Protein AF-A0AAD5AL83-F1 (afdb_monomer_lite)

Sequence (63 aa):
KKKWDTSEVKAVEKHLYTFIKSCRVPGKKECEDCIKAEPVALKDRDWLAVKFFVKNRITSLKK

Structure (mmCIF, N/CA/C/O backbone):
data_AF-A0AAD5AL83-F1
#
_entry.id   AF-A0AAD5AL83-F1
#
loop_
_atom_site.group_PDB
_atom_site.id
_atom_site.type_symbol
_atom_site.label_atom_id
_atom_site.label_alt_id
_atom_site.label_comp_id
_atom_site.label_asym_id
_atom_site.label_entity_id
_atom_site.label_seq_id
_atom_site.pdbx_PDB_ins_code
_atom_site.Cartn_x
_atom_site.Cartn_y
_atom_site.Cartn_z
_atom_site.occupancy
_atom_site.B_iso_or_equiv
_atom_site.auth_seq_id
_atom_site.auth_comp_id
_atom_site.auth_asym_id
_atom_site.auth_atom_id
_atom_site.pdbx_PDB_model_num
ATOM 1 N N . LYS A 1 1 ? 8.296 14.666 -1.751 1.00 53.59 1 LYS A N 1
ATOM 2 C CA . LYS A 1 1 ? 7.255 13.608 -1.877 1.00 53.59 1 LYS A CA 1
ATOM 3 C C . LYS A 1 1 ? 6.948 13.408 -3.359 1.00 53.59 1 LYS A C 1
ATOM 5 O O . LYS A 1 1 ? 6.332 14.290 -3.941 1.00 53.59 1 LYS A O 1
ATOM 10 N N . LYS A 1 2 ? 7.399 12.306 -3.976 1.00 68.25 2 LYS A N 1
ATOM 11 C CA . LYS A 1 2 ? 7.019 11.948 -5.357 1.00 68.25 2 LYS A CA 1
ATOM 12 C C . LYS A 1 2 ? 5.518 11.624 -5.336 1.00 68.25 2 LYS A C 1
ATOM 14 O O . LYS A 1 2 ? 5.108 10.778 -4.533 1.00 68.25 2 LYS A O 1
ATOM 19 N N . LYS A 1 3 ? 4.707 12.367 -6.099 1.00 80.50 3 LYS A N 1
ATOM 20 C CA . LYS A 1 3 ? 3.255 12.130 -6.189 1.00 80.50 3 LYS A CA 1
ATOM 21 C C . LYS A 1 3 ? 3.030 10.698 -6.685 1.00 80.50 3 LYS A C 1
ATOM 23 O O . LYS A 1 3 ? 3.856 10.185 -7.432 1.00 80.50 3 LYS A O 1
ATOM 28 N N . TRP A 1 4 ? 2.001 10.037 -6.169 1.00 87.75 4 TRP A N 1
ATOM 29 C CA . TRP A 1 4 ? 1.595 8.723 -6.660 1.00 87.75 4 TRP A CA 1
ATOM 30 C C . TRP A 1 4 ? 0.783 8.930 -7.930 1.00 87.75 4 TRP A C 1
ATOM 32 O O . TRP A 1 4 ? -0.158 9.725 -7.915 1.00 87.75 4 TRP A O 1
ATOM 42 N N . ASP A 1 5 ? 1.174 8.263 -9.007 1.00 89.19 5 ASP A N 1
ATOM 43 C CA . ASP A 1 5 ? 0.401 8.256 -10.238 1.00 89.19 5 ASP A CA 1
ATOM 44 C C . ASP A 1 5 ? -0.874 7.429 -10.058 1.00 89.19 5 ASP A C 1
ATOM 46 O O . ASP A 1 5 ? -0.918 6.476 -9.280 1.00 89.19 5 ASP A O 1
ATOM 50 N N . THR A 1 6 ? -1.919 7.763 -10.808 1.00 88.75 6 THR A N 1
ATOM 51 C CA . THR A 1 6 ? -3.164 6.986 -10.827 1.00 88.75 6 THR A CA 1
ATOM 52 C C . THR A 1 6 ? -2.960 5.497 -11.120 1.00 88.75 6 THR A C 1
ATOM 54 O O . THR A 1 6 ? -3.683 4.675 -10.558 1.00 88.75 6 THR A O 1
ATOM 57 N N . SER A 1 7 ? -1.964 5.136 -11.933 1.00 90.19 7 SER A N 1
ATOM 58 C CA . SER A 1 7 ? -1.608 3.743 -12.227 1.00 90.19 7 SER A CA 1
ATOM 59 C C . SER A 1 7 ? -1.039 3.043 -10.992 1.00 90.19 7 SER A C 1
ATOM 61 O O . SER A 1 7 ? -1.462 1.941 -10.650 1.00 90.19 7 SER A O 1
ATOM 63 N N . GLU A 1 8 ? -0.140 3.719 -10.269 1.00 90.50 8 GLU A N 1
ATOM 64 C CA . GLU A 1 8 ? 0.446 3.224 -9.019 1.00 90.50 8 GLU A CA 1
ATOM 65 C C . GLU A 1 8 ? -0.620 3.072 -7.930 1.00 90.50 8 GLU A C 1
ATOM 67 O O . GLU A 1 8 ? -0.662 2.063 -7.226 1.00 90.50 8 GLU A O 1
ATOM 72 N N . VAL A 1 9 ? -1.504 4.069 -7.805 1.00 90.94 9 VAL A N 1
ATOM 73 C CA . VAL A 1 9 ? -2.611 4.050 -6.843 1.00 90.94 9 VAL A CA 1
ATOM 74 C C . VAL A 1 9 ? -3.550 2.887 -7.140 1.00 90.94 9 VAL A C 1
ATOM 76 O O . VAL A 1 9 ? -3.851 2.125 -6.228 1.00 90.94 9 VAL A O 1
ATOM 79 N N . LYS A 1 10 ? -3.964 2.702 -8.401 1.00 91.50 10 LYS A N 1
ATOM 80 C CA . LYS A 1 10 ? -4.828 1.580 -8.793 1.00 91.50 10 LYS A CA 1
ATOM 81 C C . LYS A 1 10 ? -4.182 0.228 -8.518 1.00 91.50 10 LYS A C 1
ATOM 83 O O . LYS A 1 10 ? -4.872 -0.652 -8.016 1.00 91.50 10 LYS A O 1
ATOM 88 N N . ALA A 1 11 ? -2.894 0.063 -8.819 1.00 91.88 11 ALA A N 1
ATOM 89 C CA . ALA A 1 11 ? -2.163 -1.170 -8.542 1.00 91.88 11 ALA A CA 1
ATOM 90 C C . ALA A 1 11 ? -2.153 -1.483 -7.036 1.00 91.88 11 ALA A C 1
ATOM 92 O O . ALA A 1 11 ? -2.589 -2.553 -6.609 1.00 91.88 11 ALA A O 1
ATOM 93 N N . VAL A 1 12 ? -1.737 -0.518 -6.211 1.00 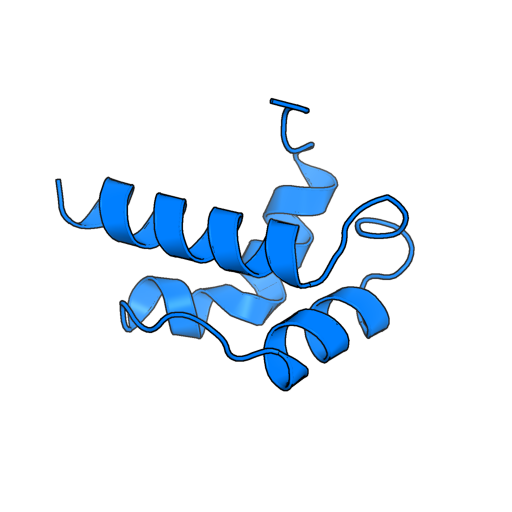91.44 12 VAL A N 1
ATOM 94 C CA . VAL A 1 12 ? -1.672 -0.701 -4.755 1.00 91.44 12 VAL A CA 1
ATOM 95 C C . VAL A 1 12 ? -3.050 -0.888 -4.142 1.00 91.44 12 VAL A C 1
ATOM 97 O O . VAL A 1 12 ? -3.210 -1.750 -3.286 1.00 91.44 12 VAL A O 1
ATOM 100 N N . GLU A 1 13 ? -4.055 -0.121 -4.560 1.00 90.06 13 GLU A N 1
ATOM 101 C CA . GLU A 1 13 ? -5.419 -0.324 -4.084 1.00 90.06 13 GLU A CA 1
ATOM 102 C C . GLU A 1 13 ? -5.905 -1.711 -4.511 1.00 90.06 13 GLU A C 1
ATOM 104 O O . GLU A 1 13 ? -6.259 -2.491 -3.647 1.00 90.06 13 GLU A O 1
ATOM 109 N N . LYS A 1 14 ? -5.796 -2.128 -5.771 1.00 90.38 14 LYS A N 1
ATOM 110 C CA . LYS A 1 14 ? -6.247 -3.464 -6.203 1.00 90.38 14 LYS A CA 1
ATOM 111 C C . LYS A 1 14 ? -5.676 -4.616 -5.357 1.00 90.38 14 LYS A C 1
ATOM 113 O O . LYS A 1 14 ? -6.430 -5.512 -4.987 1.00 90.38 14 LYS A O 1
ATOM 118 N N . HIS A 1 15 ? -4.384 -4.582 -5.022 1.00 90.25 15 HIS A N 1
ATOM 119 C CA . HIS A 1 15 ? -3.728 -5.646 -4.248 1.00 90.25 15 HIS A CA 1
ATOM 120 C C . HIS A 1 15 ? -3.863 -5.484 -2.726 1.00 90.25 15 HIS A C 1
ATOM 122 O O . HIS A 1 15 ? -4.034 -6.464 -2.005 1.00 90.25 15 HIS A O 1
ATOM 128 N N . LEU A 1 16 ? -3.794 -4.253 -2.215 1.00 90.06 16 LEU A N 1
ATOM 129 C CA . LEU A 1 16 ? -3.723 -3.953 -0.780 1.00 90.06 16 LEU A CA 1
ATOM 130 C C . LEU A 1 16 ? -4.997 -3.279 -0.240 1.00 90.06 16 LEU A C 1
ATOM 132 O O . LEU A 1 16 ? -5.027 -2.858 0.919 1.00 90.06 16 LEU A O 1
ATOM 136 N N . TYR A 1 17 ? -6.082 -3.222 -1.020 1.00 89.50 17 TYR A N 1
ATOM 137 C CA . TYR A 1 17 ? -7.375 -2.666 -0.595 1.00 89.50 17 TYR A CA 1
ATOM 138 C C . TYR A 1 17 ? -7.902 -3.352 0.661 1.00 89.50 17 TYR A C 1
ATOM 140 O O . TYR A 1 17 ? -8.376 -2.681 1.576 1.00 89.50 17 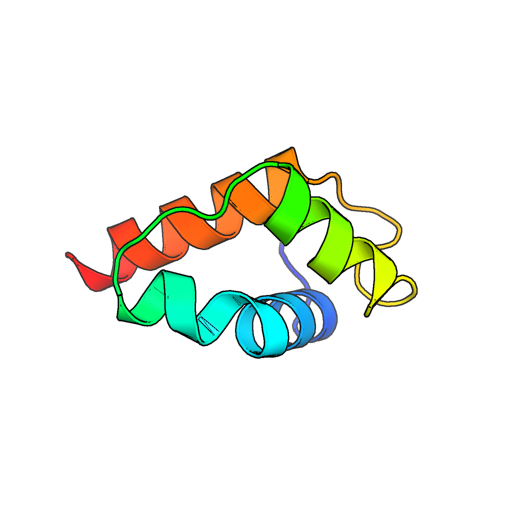TYR A O 1
ATOM 148 N N . THR A 1 18 ? -7.767 -4.676 0.751 1.00 88.56 18 THR A N 1
ATOM 149 C CA . THR A 1 18 ? -8.195 -5.453 1.922 1.00 88.56 18 THR A CA 1
ATOM 150 C C . THR A 1 18 ? -7.477 -4.990 3.189 1.00 88.56 18 THR A C 1
ATOM 152 O O . THR A 1 18 ? -8.104 -4.813 4.229 1.00 88.56 18 THR A O 1
ATOM 155 N N . PHE A 1 19 ? -6.178 -4.695 3.093 1.00 90.38 19 PHE A N 1
ATOM 156 C CA . PHE A 1 19 ? -5.382 -4.155 4.195 1.00 90.38 19 PHE A CA 1
ATOM 157 C C . PHE A 1 19 ? -5.838 -2.750 4.597 1.00 90.38 19 PHE A C 1
ATOM 159 O O . PHE A 1 19 ? -6.032 -2.484 5.784 1.00 90.38 19 PHE A O 1
ATOM 166 N N . ILE A 1 20 ? -6.083 -1.873 3.617 1.00 89.94 20 ILE A N 1
ATOM 167 C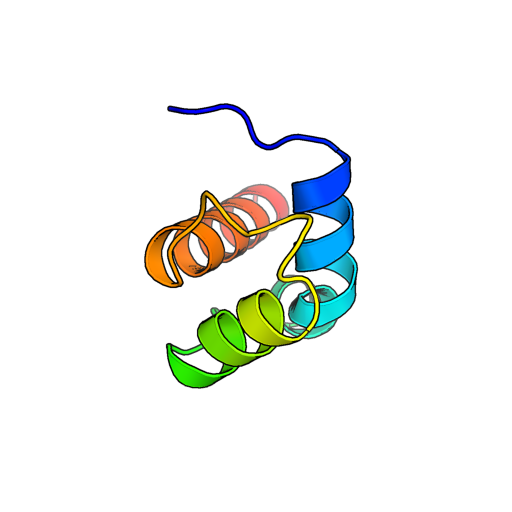 CA . ILE A 1 20 ? -6.607 -0.520 3.854 1.00 89.94 20 ILE A CA 1
ATOM 168 C C . ILE A 1 20 ? -7.968 -0.591 4.565 1.00 89.94 20 ILE A C 1
ATOM 170 O O . ILE A 1 20 ? -8.149 0.047 5.603 1.00 89.94 20 ILE A O 1
ATOM 174 N N . LYS A 1 21 ? -8.898 -1.408 4.053 1.00 88.88 21 LYS A N 1
ATOM 175 C CA . LYS A 1 21 ? -10.252 -1.585 4.601 1.00 88.88 21 LYS A CA 1
ATOM 176 C C . LYS A 1 21 ? -10.232 -2.182 6.008 1.00 88.88 21 LYS A C 1
ATOM 178 O O . LYS A 1 21 ? -10.944 -1.707 6.886 1.00 88.88 21 LYS A O 1
ATOM 183 N N . SER A 1 22 ? -9.378 -3.173 6.251 1.00 90.06 22 SER A N 1
ATOM 184 C CA . SER A 1 22 ? -9.173 -3.760 7.580 1.00 90.06 22 SER A CA 1
ATOM 185 C C . SER A 1 22 ? -8.301 -2.897 8.501 1.00 90.06 22 SER A C 1
ATOM 187 O O . SER A 1 22 ? -7.947 -3.345 9.590 1.00 90.06 22 SER A O 1
ATOM 189 N N . CYS A 1 23 ? -7.926 -1.678 8.088 1.00 88.69 23 CYS A N 1
ATOM 190 C CA . CYS A 1 23 ? -7.041 -0.779 8.832 1.00 88.69 23 CYS A CA 1
ATOM 191 C C . CYS A 1 23 ? -5.719 -1.434 9.277 1.00 88.69 23 CYS A C 1
ATOM 193 O O . CYS A 1 23 ? -5.134 -1.046 10.294 1.00 88.69 23 CYS A O 1
ATOM 195 N N . ARG A 1 24 ? -5.234 -2.419 8.517 1.00 90.12 24 ARG A N 1
ATOM 196 C CA . ARG A 1 24 ? -4.029 -3.195 8.811 1.00 90.12 24 ARG A CA 1
ATOM 197 C C . ARG A 1 24 ? -2.919 -2.784 7.859 1.00 90.12 24 ARG A C 1
ATOM 199 O O . ARG A 1 24 ? -3.107 -2.761 6.653 1.00 90.12 24 ARG A O 1
ATOM 206 N N . VAL A 1 25 ? -1.737 -2.483 8.388 1.00 88.69 25 VAL A N 1
ATOM 207 C CA . VAL A 1 25 ? -0.583 -2.152 7.542 1.00 88.69 25 VAL A CA 1
ATOM 208 C C . VAL A 1 25 ? 0.018 -3.450 6.980 1.00 88.69 25 VAL A C 1
ATOM 210 O O . VAL A 1 25 ? 0.280 -4.367 7.764 1.00 88.69 25 VAL A O 1
ATOM 213 N N . PRO A 1 26 ? 0.246 -3.549 5.659 1.00 90.31 26 PRO A N 1
ATOM 214 C CA . PRO A 1 26 ? 0.855 -4.720 5.045 1.00 90.31 26 PRO A CA 1
ATOM 215 C C . PRO A 1 26 ? 2.312 -4.886 5.489 1.00 90.31 26 PRO A C 1
ATOM 217 O O . PRO A 1 26 ? 3.027 -3.918 5.775 1.00 90.31 26 PRO A O 1
ATOM 220 N N . GLY A 1 27 ? 2.747 -6.143 5.566 1.00 91.81 27 GLY A N 1
ATOM 221 C CA . GLY A 1 27 ? 4.132 -6.500 5.860 1.00 91.81 27 GLY A CA 1
ATOM 222 C C . GLY A 1 27 ? 5.051 -6.315 4.652 1.00 91.81 27 GLY A C 1
ATOM 223 O O . GLY A 1 27 ? 4.600 -5.986 3.556 1.00 91.81 27 GLY A O 1
ATOM 224 N N . LYS A 1 28 ? 6.350 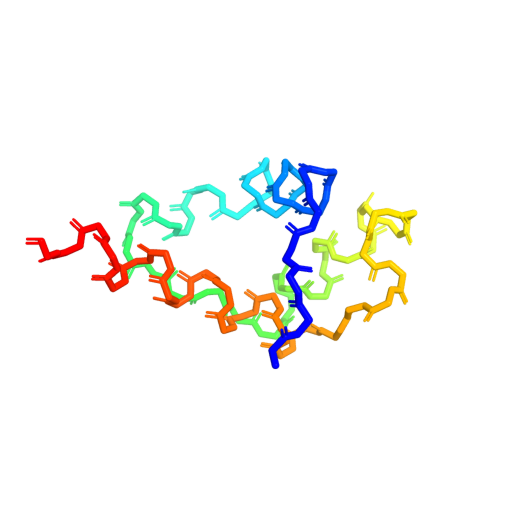-6.578 4.845 1.00 92.88 28 LYS A N 1
ATOM 225 C CA . LYS A 1 28 ? 7.349 -6.538 3.765 1.00 92.88 28 LYS A CA 1
ATOM 226 C C . LYS A 1 28 ? 6.946 -7.456 2.602 1.00 92.88 28 LYS A C 1
ATOM 228 O O . LYS A 1 28 ? 6.858 -6.988 1.476 1.00 92.88 28 LYS A O 1
ATOM 233 N N . LYS A 1 29 ? 6.608 -8.712 2.913 1.00 91.62 29 LYS A N 1
ATOM 234 C CA . LYS A 1 29 ? 6.259 -9.742 1.926 1.00 91.62 29 LYS A CA 1
ATOM 235 C C . LYS A 1 29 ? 5.058 -9.349 1.063 1.00 91.62 29 LYS A C 1
ATOM 237 O O . LYS A 1 29 ? 5.161 -9.406 -0.149 1.00 91.62 29 LYS A O 1
ATOM 242 N N . GLU A 1 30 ? 3.983 -8.859 1.677 1.00 91.31 30 GLU A N 1
ATOM 243 C CA . GLU A 1 30 ? 2.780 -8.398 0.963 1.00 91.31 30 GLU A CA 1
ATOM 244 C C . GLU A 1 30 ? 3.072 -7.200 0.048 1.00 91.31 30 GLU A C 1
ATOM 246 O O . GLU A 1 30 ? 2.562 -7.107 -1.065 1.00 91.31 30 GLU A O 1
ATOM 251 N N . CYS A 1 31 ? 3.916 -6.268 0.507 1.00 92.38 31 CYS A N 1
ATOM 252 C CA . CYS A 1 31 ? 4.320 -5.122 -0.305 1.00 92.38 31 CYS A CA 1
ATOM 253 C C . CYS A 1 31 ? 5.205 -5.553 -1.485 1.00 92.38 31 CYS A C 1
ATOM 255 O O . CYS A 1 31 ? 5.036 -5.043 -2.587 1.00 92.38 31 CYS A O 1
ATOM 257 N N . GLU A 1 32 ? 6.139 -6.481 -1.264 1.00 92.25 32 GLU A N 1
ATOM 258 C CA . GLU A 1 32 ? 6.978 -7.051 -2.324 1.00 92.25 32 GLU A CA 1
ATOM 259 C C . GLU A 1 32 ? 6.151 -7.858 -3.330 1.00 92.25 32 GLU A C 1
ATOM 261 O O . GLU A 1 32 ? 6.405 -7.765 -4.527 1.00 92.25 32 GLU A O 1
ATOM 266 N N . ASP A 1 33 ? 5.151 -8.611 -2.869 1.00 91.81 33 ASP A N 1
ATOM 267 C CA . ASP A 1 33 ? 4.228 -9.362 -3.724 1.00 91.81 33 ASP A CA 1
ATOM 268 C C . ASP A 1 33 ? 3.411 -8.422 -4.621 1.00 91.81 33 ASP A C 1
ATOM 270 O O . ASP A 1 33 ? 3.367 -8.605 -5.834 1.00 91.81 33 ASP A O 1
ATOM 274 N N . CYS A 1 34 ? 2.895 -7.322 -4.059 1.00 91.19 34 CYS A N 1
ATOM 275 C CA . CYS A 1 34 ? 2.225 -6.266 -4.820 1.00 91.19 34 CYS A CA 1
ATOM 276 C C . CYS A 1 34 ? 3.129 -5.651 -5.904 1.00 91.19 34 CYS A C 1
ATOM 278 O O . CYS A 1 34 ? 2.670 -5.413 -7.020 1.00 91.19 34 CYS A O 1
ATOM 280 N N . ILE A 1 35 ? 4.407 -5.400 -5.602 1.00 91.50 35 ILE A N 1
ATOM 281 C CA . ILE A 1 35 ? 5.367 -4.854 -6.578 1.00 91.50 35 ILE A CA 1
ATOM 282 C C . ILE A 1 35 ? 5.672 -5.881 -7.673 1.00 91.50 35 ILE A C 1
ATOM 284 O O . ILE A 1 35 ? 5.775 -5.518 -8.841 1.00 91.50 35 ILE A O 1
ATOM 288 N N . LYS A 1 36 ? 5.791 -7.164 -7.316 1.00 90.81 36 LYS A N 1
ATOM 289 C CA . LYS A 1 36 ? 6.016 -8.253 -8.276 1.00 90.81 36 LYS A CA 1
ATOM 290 C C . LYS A 1 36 ? 4.807 -8.521 -9.166 1.00 90.81 36 LYS A C 1
ATOM 292 O O . LYS A 1 36 ? 5.001 -8.900 -10.316 1.00 90.81 36 LYS A O 1
ATOM 297 N N . ALA A 1 37 ? 3.595 -8.345 -8.646 1.00 91.00 37 ALA A N 1
ATOM 298 C CA . ALA A 1 37 ? 2.365 -8.485 -9.414 1.00 91.00 37 ALA A CA 1
ATOM 299 C C . ALA A 1 37 ? 2.189 -7.336 -10.418 1.00 91.00 37 ALA A C 1
ATOM 301 O O . ALA A 1 37 ? 1.749 -7.565 -11.541 1.00 91.00 37 ALA A O 1
ATOM 302 N N . GLU A 1 38 ? 2.595 -6.119 -10.044 1.00 89.25 38 GLU A N 1
ATOM 303 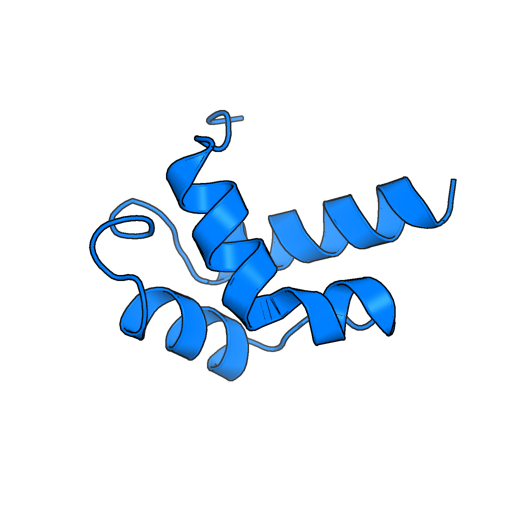C CA . GLU A 1 38 ? 2.457 -4.912 -10.869 1.00 89.25 38 GLU A CA 1
ATOM 304 C C . GLU A 1 38 ? 3.824 -4.234 -11.113 1.00 89.25 38 GLU A C 1
ATOM 306 O O . GLU A 1 38 ? 4.031 -3.069 -10.7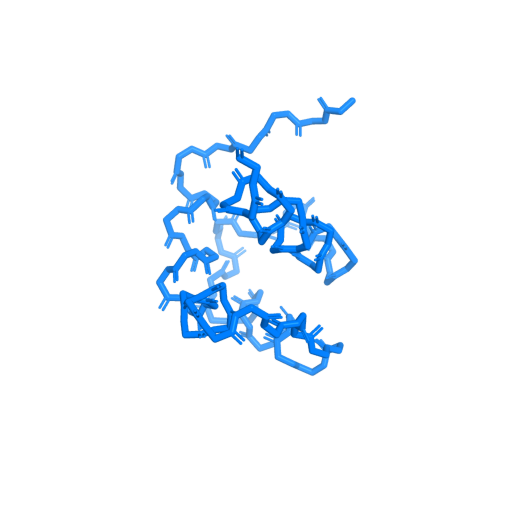48 1.00 89.25 38 GLU A O 1
ATOM 311 N N . PRO A 1 39 ? 4.778 -4.932 -11.765 1.00 86.94 39 PRO A N 1
ATOM 312 C CA . PRO A 1 39 ? 6.152 -4.458 -11.909 1.00 86.94 39 PRO A CA 1
ATOM 313 C C . PRO A 1 39 ? 6.252 -3.249 -12.836 1.00 86.94 39 PRO A C 1
ATOM 315 O O . PRO A 1 39 ? 7.205 -2.489 -12.744 1.00 86.94 39 PRO A O 1
ATOM 318 N N . VAL A 1 40 ? 5.271 -3.043 -13.720 1.00 86.88 40 VAL A N 1
ATOM 319 C CA . VAL A 1 40 ? 5.229 -1.897 -14.639 1.00 86.88 40 VAL A CA 1
ATOM 320 C C . VAL A 1 40 ? 4.812 -0.626 -13.903 1.00 86.88 40 VAL A C 1
ATOM 322 O O . VAL A 1 40 ? 5.440 0.419 -14.076 1.00 86.88 40 VAL A O 1
ATOM 325 N N . ALA A 1 41 ? 3.776 -0.718 -13.065 1.00 88.06 41 ALA A N 1
ATOM 326 C CA . ALA A 1 41 ? 3.267 0.417 -12.307 1.00 88.06 41 ALA A CA 1
ATOM 327 C C . ALA A 1 41 ? 4.213 0.790 -11.158 1.00 88.06 41 ALA A C 1
ATOM 329 O O . ALA A 1 41 ? 4.476 1.966 -10.942 1.00 88.06 41 ALA A O 1
ATOM 330 N N . LEU A 1 42 ? 4.764 -0.201 -10.448 1.00 87.88 42 LEU A N 1
ATOM 331 C CA . LEU A 1 42 ? 5.561 0.007 -9.235 1.00 87.88 42 LEU A CA 1
ATOM 332 C C . LEU A 1 42 ? 7.078 -0.111 -9.450 1.00 87.88 42 LEU A C 1
ATOM 334 O O . LEU A 1 42 ? 7.816 -0.219 -8.474 1.00 87.88 42 LEU A O 1
ATOM 338 N N . LYS A 1 43 ? 7.569 -0.026 -10.696 1.00 86.44 43 LYS A N 1
ATOM 339 C CA . LYS A 1 43 ? 9.007 -0.153 -11.022 1.00 86.44 43 LYS A CA 1
ATOM 340 C C . LYS A 1 43 ? 9.915 0.817 -10.255 1.00 86.44 43 LYS A C 1
ATOM 342 O O . LYS A 1 43 ? 11.062 0.509 -9.964 1.00 86.44 43 LYS A O 1
ATOM 347 N N . ASP A 1 44 ? 9.391 2.002 -9.953 1.00 86.38 44 ASP A N 1
ATOM 348 C CA . ASP A 1 44 ? 10.090 3.112 -9.298 1.00 86.38 44 ASP A CA 1
ATOM 349 C C . ASP A 1 44 ? 9.849 3.136 -7.773 1.00 86.38 44 ASP A C 1
ATOM 351 O O . ASP A 1 44 ? 10.184 4.122 -7.105 1.00 86.38 44 ASP A O 1
ATOM 355 N N . ARG A 1 45 ? 9.194 2.108 -7.211 1.00 87.31 45 ARG A N 1
ATOM 356 C CA . ARG A 1 45 ? 8.725 2.096 -5.821 1.00 87.31 45 ARG A CA 1
ATOM 357 C C . ARG A 1 45 ? 9.259 0.905 -5.044 1.00 87.31 45 ARG A C 1
ATOM 359 O O . ARG A 1 45 ? 9.061 -0.247 -5.406 1.00 87.31 45 ARG A O 1
ATOM 366 N N . ASP A 1 46 ? 9.812 1.204 -3.877 1.00 90.56 46 ASP A N 1
ATOM 367 C CA . ASP A 1 46 ? 10.155 0.197 -2.882 1.00 90.56 46 ASP A CA 1
ATOM 368 C C . ASP A 1 46 ? 8.948 -0.254 -2.059 1.00 90.56 46 ASP A C 1
ATOM 370 O O . ASP A 1 46 ? 7.976 0.482 -1.844 1.00 90.56 46 ASP A O 1
ATOM 374 N N . TRP A 1 47 ? 9.079 -1.435 -1.455 1.00 91.94 47 TRP A N 1
ATOM 375 C CA . TRP A 1 47 ? 8.112 -1.970 -0.496 1.00 91.94 47 TRP A CA 1
ATOM 376 C C . TRP A 1 47 ? 7.843 -0.999 0.669 1.00 91.94 47 TRP A C 1
ATOM 378 O O . TRP A 1 47 ? 6.726 -0.928 1.181 1.00 91.94 47 TRP A O 1
ATOM 388 N N . LEU A 1 48 ? 8.841 -0.195 1.065 1.00 92.38 48 LEU A N 1
ATOM 389 C CA . LEU A 1 48 ? 8.678 0.870 2.057 1.00 92.38 48 LEU A CA 1
ATOM 390 C C . LEU A 1 48 ? 7.723 1.958 1.562 1.00 92.38 48 LEU A C 1
ATOM 392 O O . LEU A 1 48 ? 6.857 2.392 2.322 1.00 92.38 48 LEU A O 1
ATOM 396 N N . ALA A 1 49 ? 7.846 2.385 0.303 1.00 91.81 49 ALA A N 1
ATOM 397 C CA . ALA A 1 49 ? 6.964 3.391 -0.277 1.00 91.81 49 ALA A CA 1
ATOM 398 C C . ALA A 1 49 ? 5.513 2.890 -0.295 1.00 91.81 49 ALA A C 1
ATOM 400 O O . ALA A 1 49 ? 4.621 3.612 0.154 1.00 91.81 49 ALA A O 1
ATOM 401 N N . VAL A 1 50 ? 5.297 1.639 -0.716 1.00 91.56 50 VAL A N 1
ATOM 402 C CA . VAL A 1 50 ? 3.981 0.976 -0.706 1.00 91.56 50 VAL A CA 1
ATOM 403 C C . VAL A 1 50 ? 3.419 0.886 0.717 1.00 91.56 50 VAL A C 1
ATOM 405 O O . VAL A 1 50 ? 2.293 1.317 0.974 1.00 91.56 50 VAL A O 1
ATOM 408 N N . LYS A 1 51 ? 4.225 0.438 1.687 1.00 93.56 51 LYS A N 1
ATOM 409 C CA . LYS A 1 51 ? 3.844 0.399 3.107 1.00 93.56 51 LYS A CA 1
ATOM 410 C C . LYS A 1 51 ? 3.417 1.773 3.627 1.00 93.56 51 LYS A C 1
ATOM 412 O O . LYS A 1 51 ? 2.389 1.887 4.297 1.00 93.56 51 LYS A O 1
ATOM 417 N N . PHE A 1 52 ? 4.203 2.818 3.360 1.00 92.31 52 PHE A N 1
ATOM 418 C CA . PHE A 1 52 ? 3.888 4.177 3.803 1.00 92.31 52 PHE A CA 1
ATOM 419 C C . PHE A 1 52 ? 2.642 4.732 3.116 1.00 92.31 52 PHE A C 1
ATOM 421 O O . PHE A 1 52 ? 1.866 5.432 3.764 1.00 92.31 52 PHE A O 1
ATOM 428 N N . PHE A 1 53 ? 2.419 4.409 1.843 1.00 91.56 53 PHE A N 1
ATOM 429 C CA . PHE A 1 53 ? 1.196 4.774 1.136 1.00 91.56 53 PHE A CA 1
ATOM 430 C C . PHE A 1 53 ? -0.037 4.167 1.801 1.00 91.56 53 PHE A C 1
ATOM 432 O O . PHE A 1 53 ? -0.957 4.902 2.162 1.00 91.56 53 PHE A O 1
ATOM 439 N N . VAL A 1 54 ? -0.020 2.855 2.054 1.00 91.62 54 VAL A N 1
ATOM 440 C CA . VAL A 1 54 ? -1.131 2.160 2.717 1.00 91.62 54 VAL A CA 1
ATOM 441 C C . VAL A 1 54 ? -1.343 2.693 4.134 1.00 91.62 54 VAL A C 1
ATOM 443 O O . VAL A 1 54 ? -2.471 3.011 4.506 1.00 91.62 54 VAL A O 1
ATOM 446 N N . LYS A 1 55 ? -0.266 2.899 4.908 1.00 92.25 55 LYS A N 1
ATOM 447 C CA . LYS A 1 55 ? -0.341 3.537 6.232 1.00 92.25 55 LYS A CA 1
ATOM 448 C C . LYS A 1 55 ? -1.014 4.913 6.156 1.00 92.25 55 LYS A C 1
ATOM 450 O O . LYS A 1 55 ? -1.925 5.178 6.933 1.00 92.25 55 LYS A O 1
ATOM 455 N N . ASN A 1 56 ? -0.595 5.769 5.223 1.00 91.50 56 ASN A N 1
ATOM 456 C CA . ASN A 1 56 ? -1.160 7.109 5.059 1.00 91.50 56 ASN A CA 1
ATOM 457 C C . ASN A 1 56 ? -2.634 7.063 4.641 1.00 91.50 56 ASN A C 1
ATOM 459 O O . ASN A 1 56 ? -3.420 7.866 5.135 1.00 91.50 56 ASN A O 1
ATOM 463 N N . ARG A 1 57 ? -3.025 6.115 3.779 1.00 90.75 57 ARG A N 1
ATOM 464 C CA . ARG A 1 57 ? -4.431 5.886 3.418 1.00 90.75 57 ARG A CA 1
ATOM 465 C C . ARG A 1 57 ? -5.271 5.487 4.625 1.00 90.75 57 ARG A C 1
ATOM 467 O O . ARG A 1 57 ? -6.307 6.098 4.849 1.00 90.75 57 ARG A O 1
ATOM 474 N N . ILE A 1 58 ? -4.798 4.540 5.434 1.00 91.25 58 ILE A N 1
ATOM 475 C CA . ILE A 1 58 ? -5.478 4.128 6.671 1.00 91.25 58 ILE A CA 1
ATOM 476 C C . ILE A 1 58 ? -5.622 5.319 7.626 1.00 91.25 58 ILE A C 1
ATOM 478 O O . ILE A 1 58 ? -6.706 5.562 8.145 1.00 91.25 58 ILE A O 1
ATOM 482 N N . THR A 1 59 ? -4.555 6.095 7.840 1.00 90.00 59 THR A N 1
ATOM 483 C CA . THR A 1 59 ? -4.609 7.304 8.679 1.00 90.00 59 THR A CA 1
ATOM 484 C C . THR A 1 59 ? -5.590 8.341 8.130 1.00 90.00 59 THR A C 1
ATOM 486 O O . THR A 1 59 ? -6.288 8.969 8.915 1.00 90.00 59 THR A O 1
ATOM 489 N N . SER A 1 60 ? -5.669 8.505 6.807 1.00 88.62 60 SER A N 1
ATOM 490 C CA . SER A 1 60 ? -6.614 9.425 6.166 1.00 88.62 60 SER A CA 1
ATOM 491 C C . SER A 1 60 ? -8.069 8.969 6.262 1.00 88.62 60 SER A C 1
ATOM 493 O O . SER A 1 60 ? -8.937 9.825 6.229 1.00 88.62 60 SER A O 1
ATOM 495 N N . LEU A 1 61 ? -8.340 7.662 6.336 1.00 84.31 61 LEU A N 1
ATOM 496 C CA . LEU A 1 61 ? -9.695 7.114 6.493 1.00 84.31 61 LEU A CA 1
ATOM 497 C C . LEU A 1 61 ? -10.186 7.140 7.945 1.00 84.31 61 LEU A C 1
ATOM 499 O O . LEU A 1 61 ? -11.384 7.096 8.191 1.00 84.31 61 LEU A O 1
ATOM 503 N N . LYS A 1 62 ? -9.262 7.168 8.910 1.00 73.81 62 LYS A N 1
ATOM 504 C CA . LYS A 1 62 ? -9.570 7.261 10.345 1.00 73.81 62 LYS A CA 1
ATOM 505 C C . LYS A 1 62 ? -9.855 8.689 10.822 1.00 73.81 62 LYS A C 1
ATOM 507 O O . LYS A 1 62 ? -10.122 8.866 12.008 1.00 73.81 62 LYS A O 1
ATOM 512 N N . LYS A 1 63 ? -9.706 9.683 9.950 1.00 54.47 63 LYS A N 1
ATOM 513 C CA . LYS A 1 63 ? -9.825 11.106 10.264 1.00 54.47 63 LYS A CA 1
ATOM 514 C C . LYS A 1 63 ? -11.094 11.658 9.640 1.00 54.47 63 LYS A C 1
ATOM 516 O O . LYS A 1 63 ? -11.726 12.493 10.314 1.00 54.47 63 LYS A O 1
#

pLDDT: mean 88.29, std 7.38, range [53.59, 93.56]

Secondary structure (DSSP, 8-state):
-PPPPHHHHHHHHHHHHHHHHTT----HHHHHHHHHHSTTTSTT--HHHHHHHHHHHHHHH--

Organism: Silurus asotus (NCBI:txid30991)

Foldseek 3Di:
DPDQDPLLVCLLCVQCVVCLVVLHQDDQVSLVVSCVVCVPRCVVDHSVRSRVVSNVSSVVVVD

Radius of gyration: 10.58 Å; chains: 1; bounding box: 20×23×25 Å